Protein AF-A0A7X9B6M1-F1 (afdb_monomer)

Nearest PDB structures (foldseek):
  8iyj-assembly1_A5  TM=4.020E-01  e=5.273E+00  Mus musculus

Sequence (131 aa):
MATTNNQNNQNILYREMLLDLCYRLRAIDDSFCRVGEALAAALAVDDFSLKTAAIAAMRDYATSLRVVHADYRQVLADGRQAAFPPEPGLWQWDESDVEVSLPLFLERLQAIGEGMETHLYSTVSRLEERP

pLDDT: mean 72.33, std 13.41, range [47.25, 90.38]

Secondary structure (DSSP, 8-state):
-HHHHHHHHHHHHHHHHHHHHHHHHHHHHHHHHHHHHHHHHHHHS--HHHHHHHHHHHHHHHHHHHHHHHHHHHHHHTS--SSSSPPGGG-----TTHHHHHHHHHHHHHHHHHHHHHHHHHHHHHHHT--

Mean predicted aligned error: 12.16 Å

Solvent-accessible surface area (backbone atoms only — not comparable to full-atom values): 7497 Å² total; per-residue (Å²): 122,72,67,62,58,54,53,51,52,50,56,50,50,52,48,52,52,51,52,51,50,53,50,51,53,53,52,47,54,58,47,50,53,53,34,52,50,36,42,54,53,25,71,75,40,97,44,66,68,47,38,54,50,25,36,50,46,45,53,52,48,49,53,51,53,52,50,54,50,46,50,52,48,50,66,70,73,57,85,74,76,94,60,80,80,65,61,84,92,67,68,72,88,84,67,88,69,61,55,54,57,52,53,52,49,44,49,48,53,49,49,51,37,52,50,53,51,52,52,50,53,56,51,52,55,58,60,71,72,55,131

Foldseek 3Di:
DVVVVVVVVLVVQLVVLVVVLVVLVVVLVVLVVVLVVLCVVCVVDPDLVSLLVSLVSLLVSLVSVVQSVLSVCCSPPPSDDPDPPDDPVPRDDDDDDVVPVSVVVSVVSNVVSVVSVVVSVVVVVVVVPDD

Radius of gyration: 20.46 Å; Cα contacts (8 Å, |Δi|>4): 57; chains: 1; bounding box: 57×23×63 Å

Structure (mmCIF, N/CA/C/O backbone):
data_AF-A0A7X9B6M1-F1
#
_entry.id   AF-A0A7X9B6M1-F1
#
loop_
_atom_site.group_PDB
_atom_site.id
_atom_site.type_symbol
_atom_site.label_atom_id
_atom_site.label_alt_id
_atom_site.label_comp_id
_atom_site.label_asym_id
_atom_site.label_entity_id
_atom_site.label_seq_id
_atom_site.pdbx_PDB_ins_code
_atom_site.Cartn_x
_atom_site.Cartn_y
_atom_site.Cartn_z
_atom_site.occupancy
_atom_site.B_iso_or_equiv
_atom_site.auth_seq_id
_atom_site.auth_comp_id
_atom_site.auth_asym_id
_atom_site.auth_atom_id
_atom_site.pdbx_PDB_model_num
ATOM 1 N N . MET A 1 1 ? -32.541 2.910 33.468 1.00 48.50 1 MET A N 1
ATOM 2 C CA . MET A 1 1 ? -32.963 2.563 32.090 1.00 48.50 1 MET A CA 1
ATOM 3 C C . MET A 1 1 ? -32.193 3.312 30.995 1.00 48.50 1 MET A C 1
ATOM 5 O O . MET A 1 1 ? -32.116 2.787 29.898 1.00 48.50 1 MET A O 1
ATOM 9 N N . ALA A 1 2 ? -31.566 4.470 31.253 1.00 49.41 2 ALA A N 1
ATOM 10 C CA . ALA A 1 2 ? -30.777 5.191 30.236 1.00 49.41 2 ALA A CA 1
ATOM 11 C C . ALA A 1 2 ? -29.414 4.545 29.881 1.00 49.41 2 ALA A C 1
ATOM 13 O O . ALA A 1 2 ? -28.906 4.735 28.782 1.00 49.41 2 ALA A O 1
ATOM 14 N N . THR A 1 3 ? -28.828 3.753 30.783 1.00 48.50 3 THR A N 1
ATOM 15 C CA . THR A 1 3 ? -27.512 3.113 30.602 1.00 48.50 3 THR A CA 1
ATOM 16 C C . THR A 1 3 ? -27.519 1.966 29.586 1.00 48.50 3 THR A C 1
ATOM 18 O O . THR A 1 3 ? -26.558 1.802 28.842 1.00 48.50 3 THR A O 1
ATOM 21 N N . THR A 1 4 ? -28.620 1.219 29.495 1.00 52.59 4 THR A N 1
ATOM 22 C CA . THR A 1 4 ? -28.744 0.034 28.630 1.00 52.59 4 THR A CA 1
ATOM 23 C C . THR A 1 4 ? -28.862 0.398 27.145 1.00 52.59 4 THR A C 1
ATOM 25 O O . THR A 1 4 ? -28.280 -0.272 26.297 1.00 52.59 4 THR A O 1
ATOM 28 N N . ASN A 1 5 ? -29.552 1.500 26.821 1.00 56.16 5 ASN A N 1
ATOM 29 C CA . ASN A 1 5 ? -29.660 1.997 25.442 1.00 56.16 5 ASN A CA 1
ATOM 30 C C . ASN A 1 5 ? -28.320 2.515 24.903 1.00 56.16 5 ASN A C 1
ATOM 32 O O . ASN A 1 5 ? -28.015 2.326 23.730 1.00 56.16 5 ASN A O 1
ATOM 36 N N . ASN A 1 6 ? -27.506 3.137 25.760 1.00 57.66 6 ASN A N 1
ATOM 37 C CA . ASN A 1 6 ? -26.222 3.698 25.346 1.00 57.66 6 ASN A CA 1
ATOM 38 C C . ASN A 1 6 ? -25.185 2.595 25.058 1.00 57.66 6 ASN A C 1
ATOM 40 O O . ASN A 1 6 ? -24.463 2.669 24.068 1.00 57.66 6 ASN A O 1
ATOM 44 N N . GLN A 1 7 ? -25.180 1.523 25.861 1.00 59.03 7 GLN A N 1
ATOM 45 C CA . GLN A 1 7 ? -24.339 0.342 25.621 1.00 59.03 7 GLN A CA 1
ATOM 46 C C . GLN A 1 7 ? -24.750 -0.433 24.361 1.00 59.03 7 GLN A C 1
ATOM 48 O O . GLN A 1 7 ? -23.886 -0.877 23.608 1.00 59.03 7 GLN A O 1
ATOM 53 N N . ASN A 1 8 ? -26.053 -0.567 24.089 1.00 61.72 8 ASN A N 1
ATOM 54 C CA . ASN A 1 8 ? -26.525 -1.223 22.866 1.00 61.72 8 ASN A CA 1
ATOM 55 C C . ASN A 1 8 ? -26.121 -0.451 21.603 1.00 61.72 8 ASN A C 1
ATOM 57 O O . ASN A 1 8 ? -25.658 -1.063 20.644 1.00 61.72 8 ASN A O 1
ATOM 61 N N . ASN A 1 9 ? -26.225 0.879 21.615 1.00 63.28 9 ASN A N 1
ATOM 62 C CA . ASN A 1 9 ? -25.820 1.702 20.473 1.00 63.28 9 ASN A CA 1
ATOM 63 C C . ASN A 1 9 ? -24.304 1.656 20.225 1.00 63.28 9 ASN A C 1
ATOM 65 O O . ASN A 1 9 ? -23.880 1.582 19.074 1.00 63.28 9 ASN A O 1
ATOM 69 N N . GLN A 1 10 ? -23.488 1.633 21.283 1.00 62.69 10 GLN A N 1
ATOM 70 C CA . GLN A 1 10 ? -22.035 1.470 21.164 1.00 62.69 10 GLN A CA 1
ATOM 71 C C . GLN A 1 10 ? -21.656 0.104 20.580 1.00 62.69 10 GLN A C 1
ATOM 73 O O . GLN A 1 10 ? -20.835 0.037 19.672 1.00 62.69 10 GLN A O 1
ATOM 78 N N . ASN A 1 11 ? -22.293 -0.980 21.034 1.00 66.06 11 ASN A N 1
ATOM 79 C CA . ASN A 1 11 ? -22.042 -2.323 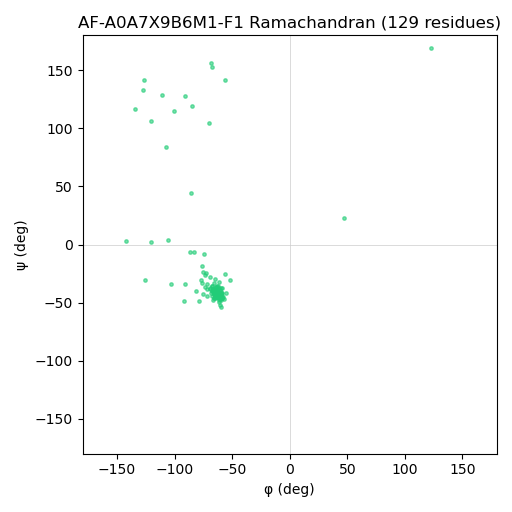20.501 1.00 66.06 11 ASN A CA 1
ATOM 80 C C . ASN A 1 11 ? -22.415 -2.455 19.016 1.00 66.06 11 ASN A C 1
ATOM 82 O O . ASN A 1 11 ? -21.729 -3.156 18.273 1.00 66.06 11 ASN A O 1
ATOM 86 N N . ILE A 1 12 ? -23.482 -1.782 18.573 1.00 71.50 12 ILE A N 1
ATOM 87 C CA . ILE A 1 12 ? -23.855 -1.730 17.153 1.00 71.50 12 ILE A CA 1
ATOM 88 C C . ILE A 1 12 ? -22.790 -0.968 16.358 1.00 71.50 12 ILE A C 1
ATOM 90 O O . ILE A 1 12 ? -22.314 -1.483 15.352 1.00 71.50 12 ILE A O 1
ATOM 94 N N . LEU A 1 13 ? -22.358 0.202 16.835 1.00 68.06 13 LEU A N 1
ATOM 95 C CA . LEU A 1 13 ? -21.339 1.007 16.159 1.00 68.06 13 LEU A CA 1
ATOM 96 C C . LEU A 1 13 ? -20.010 0.248 15.997 1.00 68.06 13 LEU A C 1
ATOM 98 O O . LEU A 1 13 ? -19.467 0.215 14.897 1.00 68.06 13 LEU A O 1
ATOM 102 N N . TYR A 1 14 ? -19.532 -0.440 17.041 1.00 67.75 14 TYR A N 1
ATOM 103 C CA . TYR A 1 14 ? -18.328 -1.280 16.944 1.00 67.75 14 TYR A CA 1
ATOM 104 C C . TYR A 1 14 ? -18.454 -2.376 15.902 1.00 67.75 14 TYR A C 1
ATOM 106 O O . TYR A 1 14 ? -17.507 -2.656 15.169 1.00 67.75 14 TYR A O 1
ATOM 114 N N . ARG A 1 15 ? -19.624 -3.012 15.840 1.00 69.06 15 ARG A N 1
ATOM 115 C CA . ARG A 1 15 ? -19.877 -4.072 14.873 1.00 69.06 15 ARG A CA 1
ATOM 116 C C . ARG A 1 15 ? -19.826 -3.539 13.443 1.00 69.06 15 ARG A C 1
ATOM 118 O O . ARG A 1 15 ? -19.211 -4.184 12.602 1.00 69.06 15 ARG A O 1
ATOM 125 N N . GLU A 1 16 ? -20.424 -2.380 13.181 1.00 74.12 16 GLU A N 1
ATOM 126 C CA . GLU A 1 16 ? -20.373 -1.736 11.863 1.00 74.12 16 GLU A CA 1
ATOM 127 C C . GLU A 1 16 ? -18.942 -1.311 11.494 1.00 74.12 16 GLU A C 1
ATOM 129 O O . GLU A 1 16 ? -18.491 -1.587 10.387 1.00 74.12 16 GLU A O 1
ATOM 134 N N . MET A 1 17 ? -18.181 -0.740 12.436 1.00 73.69 17 MET A N 1
ATOM 135 C CA . MET A 1 17 ? -16.771 -0.372 12.225 1.00 73.69 17 MET A CA 1
ATOM 136 C C . MET A 1 17 ? -15.892 -1.586 11.901 1.00 73.69 17 MET A C 1
ATOM 138 O O . MET A 1 17 ? -15.063 -1.532 10.996 1.00 73.69 17 MET A O 1
ATOM 142 N N . LEU A 1 18 ? -16.090 -2.704 12.607 1.00 74.06 18 LEU A N 1
ATOM 143 C CA . LEU A 1 18 ? -15.383 -3.958 12.335 1.00 74.06 18 LEU A CA 1
ATOM 144 C C . LEU A 1 18 ? -15.763 -4.552 10.976 1.00 74.06 18 LEU A C 1
ATOM 146 O O . LEU A 1 18 ? -14.895 -5.055 10.266 1.00 74.06 18 LEU A O 1
ATOM 150 N N . LEU A 1 19 ? -17.046 -4.509 10.605 1.00 78.00 19 LEU A N 1
ATOM 151 C CA . LEU A 1 19 ? -17.507 -4.985 9.299 1.00 78.00 19 LEU A CA 1
ATOM 152 C C . LEU A 1 19 ? -16.902 -4.163 8.162 1.00 78.00 19 LEU A C 1
ATOM 154 O O . LEU A 1 19 ? -16.416 -4.732 7.184 1.00 78.00 19 LEU A O 1
ATOM 158 N N . ASP A 1 20 ? -16.889 -2.844 8.311 1.00 80.12 20 ASP A N 1
ATOM 159 C CA . ASP A 1 20 ? -16.295 -1.938 7.341 1.00 80.12 20 ASP A CA 1
ATOM 160 C C . ASP A 1 20 ? -14.769 -2.125 7.244 1.00 80.12 20 ASP A C 1
ATOM 162 O O . ASP A 1 20 ? -14.226 -2.237 6.146 1.00 80.12 20 ASP A O 1
ATOM 166 N N . LEU A 1 21 ? -14.071 -2.303 8.370 1.00 79.31 21 LEU A N 1
ATOM 167 C CA . LEU A 1 21 ? -12.643 -2.625 8.375 1.00 79.31 21 LEU A CA 1
ATOM 168 C C . LEU A 1 21 ? -12.343 -3.953 7.659 1.00 79.31 21 LEU A C 1
ATOM 170 O O . LEU A 1 21 ? -11.425 -4.022 6.843 1.00 79.31 21 LEU A O 1
ATOM 174 N N . CYS A 1 22 ? -13.141 -4.994 7.909 1.00 78.12 22 CYS A N 1
ATOM 175 C CA . CYS A 1 22 ? -13.044 -6.269 7.194 1.00 78.12 22 CYS A CA 1
ATOM 176 C C . CYS A 1 22 ? -13.273 -6.099 5.685 1.00 78.12 22 CYS A C 1
ATOM 178 O O . CYS A 1 22 ? -12.583 -6.729 4.881 1.00 78.12 22 CYS A O 1
ATOM 180 N N . TYR A 1 23 ? -14.218 -5.243 5.287 1.00 83.81 23 TYR A N 1
ATOM 181 C CA . TYR A 1 23 ? -14.456 -4.926 3.882 1.00 83.81 23 TYR A CA 1
ATOM 182 C C . TYR A 1 23 ? -13.246 -4.227 3.247 1.00 83.81 23 TYR A C 1
ATOM 184 O O . TYR A 1 23 ? -12.794 -4.631 2.175 1.00 83.81 23 TYR A O 1
ATOM 192 N N . ARG A 1 24 ? -12.666 -3.228 3.923 1.00 82.75 24 ARG A N 1
ATOM 193 C CA . ARG A 1 24 ? -11.476 -2.517 3.434 1.00 82.75 24 ARG A CA 1
ATOM 194 C C . ARG A 1 24 ? -10.242 -3.417 3.366 1.00 82.75 24 ARG A C 1
ATOM 196 O O . ARG A 1 24 ? -9.510 -3.336 2.387 1.00 82.75 24 ARG A O 1
ATOM 203 N N . LEU A 1 25 ? -10.038 -4.314 4.334 1.00 82.75 25 LEU A N 1
ATOM 204 C CA . LEU A 1 25 ? -8.969 -5.323 4.287 1.00 82.75 25 LEU A CA 1
ATOM 205 C C . LEU A 1 25 ? -9.110 -6.239 3.067 1.00 82.75 25 LEU A C 1
ATOM 207 O O . LEU A 1 25 ? -8.136 -6.497 2.369 1.00 82.75 25 LEU A O 1
ATOM 211 N N . ARG A 1 26 ? -10.334 -6.665 2.748 1.00 83.44 26 ARG A N 1
ATOM 212 C CA . ARG A 1 26 ? -10.584 -7.456 1.540 1.00 83.44 26 ARG A CA 1
ATOM 213 C C . ARG A 1 26 ? -10.308 -6.667 0.256 1.00 83.44 26 ARG A C 1
ATOM 215 O O . ARG A 1 26 ? -9.744 -7.211 -0.685 1.00 83.44 26 ARG A O 1
ATOM 222 N N . ALA A 1 27 ? -10.671 -5.387 0.221 1.00 85.38 27 ALA A N 1
ATOM 223 C CA . ALA A 1 27 ? -10.365 -4.518 -0.914 1.00 85.38 27 ALA A CA 1
ATOM 224 C C . ALA A 1 27 ? -8.849 -4.277 -1.081 1.00 85.38 27 ALA A C 1
ATOM 226 O O . ALA A 1 27 ? -8.364 -4.156 -2.206 1.00 85.38 27 ALA A O 1
ATOM 227 N N . ILE A 1 28 ? -8.095 -4.235 0.024 1.00 88.06 28 ILE A N 1
ATOM 228 C CA . ILE A 1 28 ? -6.626 -4.180 0.022 1.00 88.06 28 ILE A CA 1
ATOM 229 C C . ILE A 1 28 ? -6.039 -5.451 -0.604 1.00 88.06 28 ILE A C 1
ATOM 231 O O . ILE A 1 28 ? -5.170 -5.327 -1.461 1.00 88.06 28 ILE A O 1
ATOM 235 N N . ASP A 1 29 ? -6.528 -6.645 -0.260 1.00 85.81 29 ASP A N 1
ATOM 236 C CA . ASP A 1 29 ? -6.051 -7.904 -0.862 1.00 85.81 29 ASP A CA 1
ATOM 237 C C . ASP A 1 29 ? -6.254 -7.933 -2.388 1.00 85.81 29 ASP A C 1
ATOM 239 O O . ASP A 1 29 ? -5.349 -8.303 -3.145 1.00 85.81 29 ASP A O 1
ATOM 243 N N . ASP A 1 30 ? -7.415 -7.474 -2.866 1.00 88.31 30 ASP A N 1
ATOM 244 C CA . ASP A 1 30 ? -7.676 -7.340 -4.304 1.00 88.31 30 ASP A CA 1
ATOM 245 C C . ASP A 1 30 ? -6.712 -6.331 -4.955 1.00 88.31 30 ASP A C 1
ATOM 247 O O . ASP A 1 30 ? -6.243 -6.534 -6.078 1.00 88.31 30 ASP A O 1
ATOM 251 N N . SER A 1 31 ? -6.397 -5.238 -4.253 1.00 88.06 31 SER A N 1
ATOM 252 C CA . SER A 1 31 ? -5.447 -4.218 -4.707 1.00 88.06 31 SER A CA 1
ATOM 253 C C . SER A 1 31 ? -4.014 -4.757 -4.772 1.00 88.06 31 SER A C 1
ATOM 255 O O . SER A 1 31 ? -3.312 -4.510 -5.753 1.00 88.06 31 SER A O 1
ATOM 257 N N . PHE A 1 32 ? -3.601 -5.574 -3.798 1.00 87.94 32 PHE A N 1
ATOM 258 C CA . PHE A 1 32 ? -2.299 -6.242 -3.794 1.00 87.94 32 PHE A CA 1
ATOM 259 C C . PHE A 1 32 ? -2.105 -7.096 -5.049 1.00 87.94 32 PHE A C 1
ATOM 261 O O . PHE A 1 32 ? -1.079 -6.984 -5.722 1.00 87.94 32 PHE A O 1
ATOM 268 N N . CYS A 1 33 ? -3.111 -7.902 -5.401 1.00 88.88 33 CYS A N 1
ATOM 269 C CA . CYS A 1 33 ? -3.061 -8.742 -6.596 1.00 88.88 33 CYS A CA 1
ATOM 270 C C . CYS A 1 33 ? -2.906 -7.897 -7.869 1.00 88.88 33 CYS A C 1
ATOM 272 O O . CYS A 1 33 ? -2.026 -8.172 -8.682 1.00 88.88 33 CYS A O 1
ATOM 274 N N . ARG A 1 34 ? -3.685 -6.814 -8.003 1.00 89.50 34 ARG A N 1
ATOM 275 C CA . ARG A 1 34 ? -3.609 -5.908 -9.165 1.00 89.50 34 ARG A CA 1
ATOM 276 C C . ARG A 1 34 ? -2.258 -5.210 -9.283 1.00 89.50 34 ARG A C 1
ATOM 278 O O . ARG A 1 34 ? -1.739 -5.072 -10.387 1.00 89.50 34 ARG A O 1
ATOM 285 N N . VAL A 1 35 ? -1.676 -4.775 -8.165 1.00 90.38 35 VAL A N 1
ATOM 286 C CA . VAL A 1 35 ? -0.327 -4.190 -8.155 1.00 90.38 35 VAL A CA 1
ATOM 287 C C . VAL A 1 35 ? 0.711 -5.237 -8.545 1.00 90.38 35 VAL A C 1
ATOM 289 O O . VAL A 1 35 ? 1.584 -4.944 -9.357 1.00 90.38 35 VAL A O 1
ATOM 292 N N . GLY A 1 36 ? 0.597 -6.465 -8.033 1.00 88.06 36 GLY A N 1
ATOM 293 C CA . GLY A 1 36 ? 1.464 -7.578 -8.420 1.00 88.06 36 GLY A CA 1
ATOM 294 C C . GLY A 1 36 ? 1.409 -7.872 -9.922 1.00 88.06 36 GLY A C 1
ATOM 295 O O . GLY A 1 36 ? 2.452 -8.001 -10.562 1.00 88.06 36 GLY A O 1
ATOM 296 N N . GLU A 1 37 ? 0.209 -7.906 -10.503 1.00 89.81 37 GLU A N 1
ATOM 297 C CA . GLU A 1 37 ? -0.002 -8.069 -11.946 1.00 89.81 37 GLU A CA 1
ATOM 298 C C . GLU A 1 37 ? 0.586 -6.903 -12.749 1.00 89.81 37 GLU A C 1
ATOM 300 O O . GLU A 1 37 ? 1.293 -7.129 -13.732 1.00 89.81 37 GLU A O 1
ATOM 305 N N . ALA A 1 38 ? 0.352 -5.660 -12.316 1.00 87.94 38 ALA A N 1
ATOM 306 C CA . ALA A 1 38 ? 0.889 -4.468 -12.968 1.00 87.94 38 ALA A CA 1
ATOM 307 C C . ALA A 1 38 ? 2.424 -4.442 -12.943 1.00 87.94 38 ALA A C 1
ATOM 309 O O . ALA A 1 38 ? 3.051 -4.133 -13.954 1.00 87.94 38 ALA A O 1
ATOM 310 N N . LEU A 1 39 ? 3.037 -4.818 -11.816 1.00 86.50 39 LEU A N 1
ATOM 311 C CA . LEU A 1 39 ? 4.489 -4.935 -11.679 1.00 86.50 39 LEU A CA 1
ATOM 312 C C . LEU A 1 39 ? 5.047 -6.049 -12.569 1.00 86.50 39 LEU A C 1
ATOM 314 O O . LEU A 1 39 ? 6.028 -5.828 -13.276 1.00 86.50 39 LEU A O 1
ATOM 318 N N . ALA A 1 40 ? 4.422 -7.228 -12.577 1.00 86.56 40 ALA A N 1
ATOM 319 C CA . ALA A 1 40 ? 4.847 -8.339 -13.425 1.00 86.56 40 ALA A CA 1
ATOM 320 C C . ALA A 1 40 ? 4.760 -7.978 -14.918 1.00 86.56 40 ALA A C 1
ATOM 322 O O . ALA A 1 40 ? 5.698 -8.239 -15.672 1.00 86.56 40 ALA A O 1
ATOM 323 N N . ALA A 1 41 ? 3.673 -7.322 -15.334 1.00 86.81 41 ALA A N 1
ATOM 324 C CA . ALA A 1 41 ? 3.504 -6.829 -16.696 1.00 86.81 41 ALA A CA 1
ATOM 325 C C . ALA A 1 41 ? 4.551 -5.762 -17.050 1.00 86.81 41 ALA A C 1
ATOM 327 O O . ALA A 1 41 ? 5.183 -5.842 -18.100 1.00 86.81 41 ALA A O 1
ATOM 328 N N . ALA A 1 42 ? 4.794 -4.804 -16.155 1.00 86.75 42 ALA A N 1
ATOM 329 C CA . ALA A 1 42 ? 5.794 -3.758 -16.348 1.00 86.75 42 ALA A CA 1
ATOM 330 C C . ALA A 1 42 ? 7.236 -4.293 -16.415 1.00 86.75 42 ALA A C 1
ATOM 332 O O . ALA A 1 42 ? 8.083 -3.698 -17.075 1.00 86.75 42 ALA A O 1
ATOM 333 N N . LEU A 1 43 ? 7.534 -5.407 -15.742 1.00 82.69 43 LEU A N 1
ATOM 334 C CA . LEU A 1 43 ? 8.836 -6.075 -15.820 1.00 82.69 43 LEU A CA 1
ATOM 335 C C . LEU A 1 43 ? 9.005 -6.887 -17.109 1.00 82.69 43 LEU A C 1
ATOM 337 O O . LEU A 1 43 ? 10.123 -7.028 -17.600 1.00 82.69 43 LEU A O 1
ATOM 341 N N . ALA A 1 44 ? 7.913 -7.427 -17.652 1.00 86.31 44 ALA A N 1
ATOM 342 C CA . ALA A 1 44 ? 7.937 -8.247 -18.859 1.00 86.31 44 ALA A CA 1
ATOM 343 C C . ALA A 1 44 ? 8.102 -7.431 -20.154 1.00 86.31 44 ALA A C 1
ATOM 345 O O . ALA A 1 44 ? 8.459 -7.996 -21.188 1.00 86.31 44 ALA A O 1
ATOM 346 N N . VAL A 1 45 ? 7.833 -6.123 -20.113 1.00 83.25 45 VAL A N 1
ATOM 347 C CA . VAL A 1 45 ? 7.814 -5.247 -21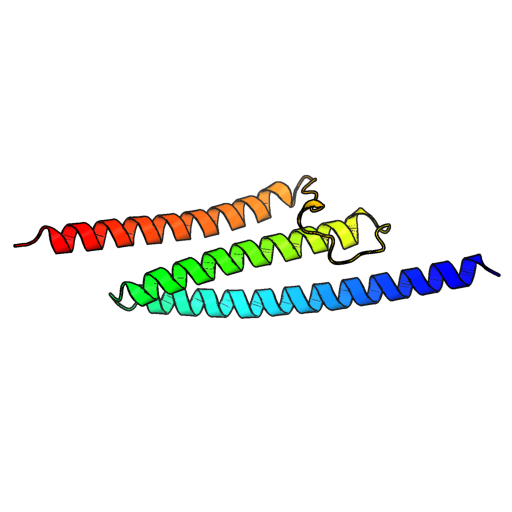.291 1.00 83.25 45 VAL A CA 1
ATOM 348 C C . VAL A 1 45 ? 8.730 -4.050 -21.059 1.00 83.25 45 VAL A C 1
ATOM 350 O O . VAL A 1 45 ? 8.765 -3.487 -19.968 1.00 83.25 45 VAL A O 1
ATOM 353 N N . ASP A 1 46 ? 9.455 -3.608 -22.086 1.00 76.62 46 ASP A N 1
ATOM 354 C CA . ASP A 1 46 ? 10.321 -2.426 -21.988 1.00 76.62 46 ASP A CA 1
ATOM 355 C C . ASP A 1 46 ? 9.560 -1.116 -22.262 1.00 76.62 46 ASP A C 1
ATOM 357 O O . ASP A 1 46 ? 10.003 -0.244 -23.003 1.00 76.62 46 ASP A O 1
ATOM 361 N N . ASP A 1 47 ? 8.365 -1.004 -21.679 1.00 84.62 47 ASP A N 1
ATOM 362 C CA . ASP A 1 47 ? 7.495 0.165 -21.795 1.00 84.62 47 ASP A CA 1
ATOM 363 C C . ASP A 1 47 ? 7.615 1.033 -20.539 1.00 84.62 47 ASP A C 1
ATOM 365 O O . ASP A 1 47 ? 7.248 0.636 -19.427 1.00 84.62 47 ASP A O 1
ATOM 369 N N . PHE A 1 48 ? 8.132 2.245 -20.729 1.00 81.38 48 PHE A N 1
ATOM 370 C CA . PHE A 1 48 ? 8.317 3.223 -19.663 1.00 81.38 48 PHE A CA 1
ATOM 371 C C . PHE A 1 48 ? 6.996 3.610 -18.989 1.00 81.38 48 PHE A C 1
ATOM 373 O O . PHE A 1 48 ? 6.932 3.696 -17.764 1.00 81.38 48 PHE A O 1
ATOM 380 N N . SER A 1 49 ? 5.930 3.795 -19.771 1.00 86.81 49 SER A N 1
ATOM 381 C CA . SER A 1 49 ? 4.632 4.239 -19.261 1.00 86.81 49 SER A CA 1
ATOM 382 C C . SER A 1 49 ? 4.001 3.203 -18.327 1.00 86.81 49 SER A C 1
ATOM 384 O O . SER A 1 49 ? 3.484 3.560 -17.267 1.00 86.81 49 SER A O 1
ATOM 386 N N . LEU A 1 50 ? 4.132 1.914 -18.663 1.00 85.81 50 LEU A N 1
ATOM 387 C CA . LEU A 1 50 ? 3.658 0.807 -17.831 1.00 85.81 50 LEU A CA 1
ATOM 388 C C . LEU A 1 50 ? 4.460 0.687 -16.532 1.00 85.81 50 LEU A C 1
ATOM 390 O O . LEU A 1 50 ? 3.877 0.476 -15.470 1.00 85.81 50 LEU A O 1
ATOM 394 N N . LYS A 1 51 ? 5.782 0.883 -16.587 1.00 85.19 51 LYS A N 1
ATOM 395 C CA . LYS A 1 51 ? 6.642 0.884 -15.393 1.00 85.19 51 LYS A CA 1
ATOM 396 C C . LYS A 1 51 ? 6.305 2.039 -14.449 1.00 85.19 51 LYS A C 1
ATOM 398 O O . LYS A 1 51 ? 6.146 1.807 -13.251 1.00 85.19 51 LYS A O 1
ATOM 403 N N . THR A 1 52 ? 6.115 3.255 -14.963 1.00 85.12 52 THR A N 1
ATOM 404 C CA . THR A 1 52 ? 5.682 4.403 -14.150 1.00 85.12 52 THR A CA 1
ATOM 405 C C . THR A 1 52 ? 4.297 4.178 -13.539 1.00 85.12 52 THR A C 1
ATOM 407 O O . THR A 1 52 ? 4.103 4.444 -12.352 1.00 85.12 52 THR A O 1
ATOM 410 N N . ALA A 1 53 ? 3.346 3.638 -14.308 1.00 87.19 53 ALA A N 1
ATOM 411 C CA . ALA A 1 53 ? 2.008 3.324 -13.811 1.00 87.19 53 ALA A CA 1
ATOM 412 C C . ALA A 1 53 ? 2.032 2.257 -12.703 1.00 87.19 53 ALA A C 1
ATOM 414 O O . ALA A 1 53 ? 1.335 2.401 -11.699 1.00 87.19 53 ALA A O 1
ATOM 415 N N . ALA A 1 54 ? 2.870 1.224 -12.835 1.00 86.94 54 ALA A N 1
ATOM 416 C CA . ALA A 1 54 ? 3.031 0.195 -11.809 1.00 86.94 54 ALA A CA 1
ATOM 417 C C . ALA A 1 54 ? 3.647 0.753 -10.511 1.00 86.94 54 ALA A C 1
ATOM 419 O O . ALA A 1 54 ? 3.205 0.405 -9.416 1.00 86.94 54 ALA A O 1
ATOM 420 N N . ILE A 1 55 ? 4.617 1.670 -10.619 1.00 86.38 55 IL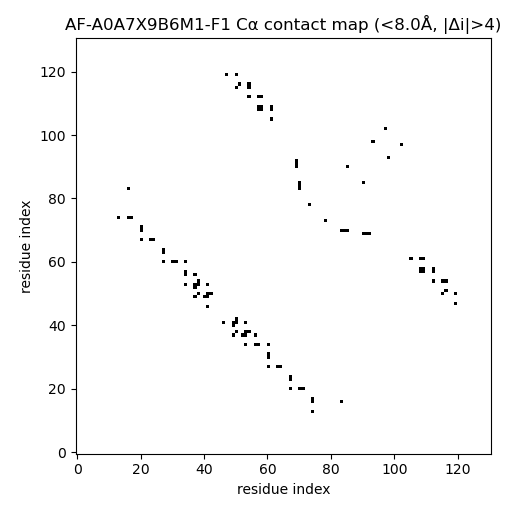E A N 1
ATOM 421 C CA . ILE A 1 55 ? 5.202 2.368 -9.461 1.00 86.38 55 ILE A CA 1
ATOM 422 C C . ILE A 1 55 ? 4.145 3.222 -8.749 1.00 86.38 55 ILE A C 1
ATOM 424 O O . ILE A 1 55 ? 4.049 3.177 -7.521 1.00 86.38 55 ILE A O 1
ATOM 428 N N . ALA A 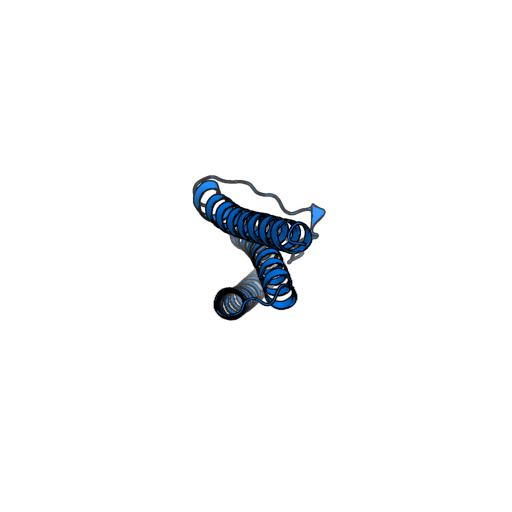1 56 ? 3.337 3.976 -9.501 1.00 86.19 56 ALA A N 1
ATOM 429 C CA . ALA A 1 56 ? 2.243 4.766 -8.938 1.00 86.19 56 ALA A CA 1
ATOM 430 C C . ALA A 1 56 ? 1.226 3.871 -8.208 1.00 86.19 56 ALA A C 1
ATOM 432 O O . ALA A 1 56 ? 0.928 4.113 -7.041 1.00 86.19 56 ALA A O 1
ATOM 433 N N . ALA A 1 57 ? 0.802 2.769 -8.835 1.00 87.81 57 ALA A N 1
ATOM 434 C CA . ALA A 1 57 ? -0.119 1.811 -8.226 1.00 87.81 57 ALA A CA 1
ATOM 435 C C . ALA A 1 57 ? 0.437 1.208 -6.922 1.00 87.81 57 ALA A C 1
ATOM 437 O O . ALA A 1 57 ? -0.297 1.035 -5.949 1.00 87.81 57 ALA A O 1
ATOM 438 N N . MET A 1 58 ? 1.744 0.936 -6.860 1.00 86.25 58 MET A N 1
ATOM 439 C CA . MET A 1 58 ? 2.372 0.433 -5.639 1.00 86.25 58 MET A CA 1
ATOM 440 C C . MET A 1 58 ? 2.429 1.485 -4.519 1.00 86.25 58 MET A C 1
ATOM 442 O O . MET A 1 58 ? 2.218 1.149 -3.351 1.00 86.25 58 MET A O 1
ATOM 446 N N . ARG A 1 59 ? 2.671 2.759 -4.854 1.00 83.69 59 ARG A N 1
ATOM 447 C CA . ARG A 1 59 ? 2.612 3.875 -3.891 1.00 83.69 59 ARG A CA 1
ATOM 448 C C . ARG A 1 59 ? 1.198 4.076 -3.344 1.00 83.69 59 ARG A C 1
ATOM 450 O O . ARG A 1 59 ? 1.027 4.258 -2.135 1.00 83.69 59 ARG A O 1
ATOM 457 N N . ASP A 1 60 ? 0.193 3.984 -4.207 1.00 85.75 60 ASP A N 1
ATOM 458 C CA . ASP A 1 60 ? -1.215 4.099 -3.822 1.00 85.75 60 ASP A CA 1
ATOM 459 C C . ASP A 1 60 ? -1.641 2.939 -2.915 1.00 85.75 60 ASP A C 1
ATOM 461 O O . ASP A 1 60 ? -2.319 3.144 -1.903 1.00 85.75 60 ASP A O 1
ATOM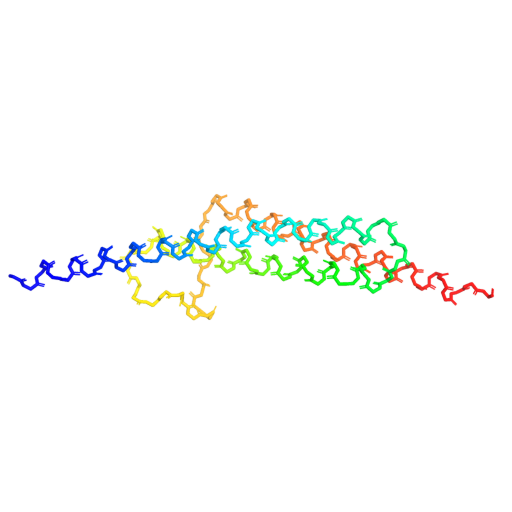 465 N N . TYR A 1 61 ? -1.176 1.723 -3.214 1.00 87.12 61 TYR A N 1
ATOM 466 C CA . TYR A 1 61 ? -1.379 0.556 -2.360 1.00 87.12 61 TYR A CA 1
ATOM 467 C C . TYR A 1 61 ? -0.736 0.726 -0.980 1.00 87.12 61 TYR A C 1
ATOM 469 O O . TYR A 1 61 ? -1.401 0.521 0.035 1.00 87.12 61 TYR A O 1
ATOM 477 N N . ALA A 1 62 ? 0.523 1.172 -0.919 1.00 82.94 62 ALA A N 1
ATOM 478 C CA . ALA A 1 62 ? 1.205 1.433 0.349 1.00 82.94 62 ALA A CA 1
ATOM 479 C C . ALA A 1 62 ? 0.470 2.497 1.187 1.00 82.94 62 ALA A C 1
ATOM 481 O O . ALA A 1 62 ? 0.307 2.342 2.398 1.00 82.94 62 ALA A O 1
ATOM 482 N N . THR A 1 63 ? -0.026 3.555 0.541 1.00 83.12 63 THR A N 1
ATOM 483 C CA . THR A 1 63 ? -0.840 4.593 1.191 1.00 83.12 63 THR A CA 1
ATOM 484 C C . THR A 1 63 ? -2.155 4.028 1.719 1.00 83.12 63 THR A C 1
ATOM 486 O O . THR A 1 63 ? -2.512 4.271 2.867 1.00 83.12 63 THR A O 1
ATOM 489 N N . SER A 1 64 ? -2.850 3.220 0.922 1.00 85.06 64 SER A N 1
ATOM 490 C CA . SER A 1 64 ? -4.118 2.599 1.318 1.00 85.06 64 SER A CA 1
ATOM 491 C C . SER A 1 64 ? -3.937 1.657 2.513 1.00 85.06 64 SER A C 1
ATOM 493 O O . SER A 1 64 ? -4.726 1.687 3.456 1.00 85.06 64 SER A O 1
ATOM 495 N N . LEU A 1 65 ? -2.857 0.871 2.522 1.00 83.62 65 LEU A N 1
ATOM 496 C CA . LEU A 1 65 ? -2.528 -0.033 3.622 1.00 83.62 65 LEU A CA 1
ATOM 497 C C . LEU A 1 65 ? -2.226 0.730 4.922 1.00 83.62 65 LEU A C 1
ATOM 499 O O . LEU A 1 65 ? -2.627 0.294 6.000 1.00 83.62 65 LEU A O 1
ATOM 503 N N . ARG A 1 66 ? -1.579 1.899 4.820 1.00 80.56 66 ARG A N 1
ATOM 504 C CA . ARG A 1 66 ? -1.355 2.811 5.953 1.00 80.56 66 ARG A CA 1
ATOM 505 C C . ARG A 1 66 ? -2.672 3.267 6.588 1.00 80.56 66 ARG A C 1
ATOM 507 O O . ARG A 1 66 ? -2.792 3.209 7.808 1.00 80.56 66 ARG A O 1
ATOM 514 N N . VAL A 1 67 ? -3.655 3.661 5.776 1.00 81.25 67 VAL A N 1
ATOM 515 C CA . VAL A 1 67 ? -4.985 4.075 6.262 1.00 81.25 67 VAL A CA 1
ATO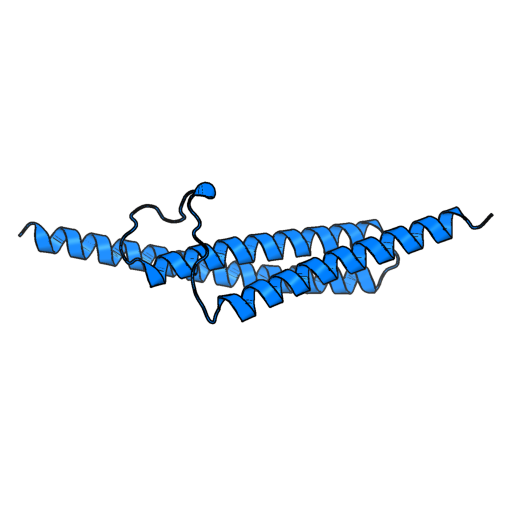M 516 C C . VAL A 1 67 ? -5.672 2.938 7.012 1.00 81.25 67 VAL A C 1
ATOM 518 O O . VAL A 1 67 ? -6.083 3.101 8.156 1.00 81.25 67 VAL A O 1
ATOM 521 N N . VAL A 1 68 ? -5.748 1.762 6.383 1.00 82.81 68 VAL A N 1
ATOM 522 C CA . VAL A 1 68 ? -6.435 0.596 6.958 1.00 82.81 68 VAL A CA 1
ATOM 523 C C . VAL A 1 68 ? -5.778 0.148 8.259 1.00 82.81 68 VAL A C 1
ATOM 525 O O . VAL A 1 68 ? -6.464 -0.253 9.197 1.00 82.81 68 VAL A O 1
ATOM 528 N N . HIS A 1 69 ? -4.456 0.254 8.352 1.00 77.75 69 HIS A N 1
ATOM 529 C CA . HIS A 1 69 ? -3.755 -0.025 9.593 1.00 77.75 69 HIS A CA 1
ATOM 530 C C . HIS A 1 69 ? -4.066 0.990 10.699 1.00 77.75 69 HIS A C 1
ATOM 532 O O . HIS A 1 69 ? -4.310 0.581 11.832 1.00 77.75 69 HIS A O 1
ATOM 538 N N . ALA A 1 70 ? -4.079 2.290 10.392 1.00 75.69 70 ALA A N 1
ATOM 539 C CA . ALA A 1 70 ? -4.450 3.318 11.365 1.00 75.69 70 ALA A CA 1
ATOM 540 C C . ALA A 1 70 ? -5.874 3.083 11.905 1.00 75.69 70 ALA A C 1
ATOM 542 O O . ALA A 1 70 ? -6.088 3.083 13.118 1.00 75.69 70 ALA A O 1
ATOM 543 N N . ASP A 1 71 ? -6.811 2.760 11.011 1.00 74.94 71 ASP A N 1
ATOM 544 C CA . ASP A 1 71 ? -8.188 2.399 11.353 1.00 74.94 71 ASP A CA 1
ATOM 545 C C . ASP A 1 71 ? -8.256 1.137 12.233 1.00 74.94 71 ASP A C 1
ATOM 547 O O . ASP A 1 71 ? -8.954 1.118 13.248 1.00 74.94 71 ASP A O 1
ATOM 551 N N . TYR A 1 72 ? -7.496 0.090 11.891 1.00 76.44 72 TYR A N 1
ATOM 552 C CA . TYR A 1 72 ? -7.401 -1.140 12.684 1.00 76.44 72 TYR A CA 1
ATOM 553 C C . TYR A 1 72 ? -6.909 -0.874 14.107 1.00 76.44 72 TYR A C 1
ATOM 555 O O . TYR A 1 72 ? -7.504 -1.364 15.072 1.00 76.44 72 TYR A O 1
ATOM 563 N N . ARG A 1 73 ? -5.850 -0.067 14.252 1.00 71.50 73 ARG A N 1
ATOM 564 C CA . ARG A 1 73 ? -5.321 0.301 15.569 1.00 71.50 73 ARG A CA 1
ATOM 565 C C . ARG A 1 73 ? -6.367 1.023 16.395 1.00 71.50 73 ARG A C 1
ATOM 567 O O . ARG A 1 73 ? -6.549 0.684 17.555 1.00 71.50 73 ARG A O 1
ATOM 574 N N . GLN A 1 74 ? -7.078 1.977 15.813 1.00 69.12 74 GLN A N 1
ATOM 575 C CA . GLN A 1 74 ? -8.048 2.773 16.552 1.00 69.12 74 GLN A CA 1
ATOM 576 C C . GLN A 1 74 ? -9.277 1.960 16.986 1.00 69.12 74 GLN A C 1
ATOM 578 O O . GLN A 1 74 ? -9.766 2.134 18.104 1.00 69.12 74 GLN A O 1
ATOM 583 N N . VAL A 1 75 ? -9.752 1.038 16.139 1.00 67.25 75 VAL A N 1
ATOM 584 C CA . VAL A 1 75 ? -10.851 0.119 16.483 1.00 67.25 75 VAL A CA 1
ATOM 585 C C . VAL A 1 75 ? -10.473 -0.774 17.672 1.00 67.25 75 VAL A C 1
ATOM 587 O O . VAL A 1 75 ? -11.327 -1.044 18.517 1.00 67.25 75 VAL A O 1
ATOM 590 N N . LEU A 1 76 ? -9.212 -1.212 17.766 1.00 66.12 76 LEU A N 1
ATOM 591 C CA . LEU A 1 76 ? -8.748 -2.127 18.816 1.00 66.12 76 LEU A CA 1
ATOM 592 C C . LEU A 1 76 ? -8.201 -1.448 20.076 1.00 66.12 76 LEU A C 1
ATOM 594 O O . LEU A 1 76 ? -8.363 -2.001 21.162 1.00 66.12 76 LEU A O 1
ATOM 598 N N . ALA A 1 77 ? -7.547 -0.293 19.949 1.00 59.41 77 ALA A N 1
ATOM 599 C CA . ALA A 1 77 ? -6.865 0.372 21.056 1.00 59.41 77 ALA A CA 1
ATOM 600 C C . ALA A 1 77 ? -7.828 1.175 21.938 1.00 59.41 77 ALA A C 1
ATOM 602 O O . ALA A 1 77 ? -7.702 1.143 23.160 1.00 59.41 77 ALA A O 1
ATOM 603 N N . ASP A 1 78 ? -8.806 1.869 21.345 1.00 55.47 78 ASP A N 1
ATOM 604 C CA . ASP A 1 78 ? -9.488 2.929 22.088 1.00 55.47 78 ASP A CA 1
ATOM 605 C C . ASP A 1 78 ? -10.869 2.563 22.612 1.00 55.47 78 ASP A C 1
ATOM 607 O O . ASP A 1 78 ? -11.245 3.067 23.66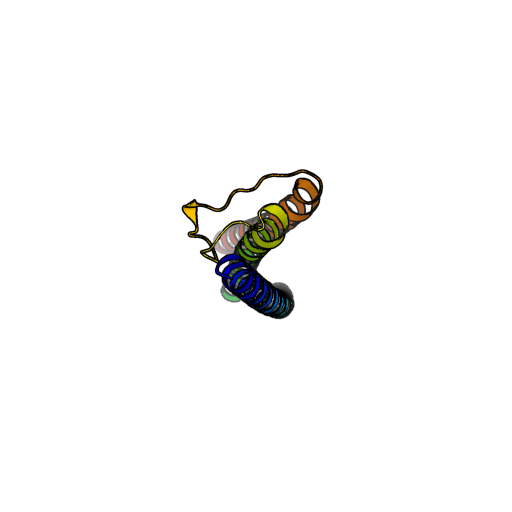8 1.00 55.47 78 ASP A O 1
ATOM 611 N N . GLY A 1 79 ? -11.671 1.746 21.920 1.00 52.12 79 GLY A N 1
ATOM 612 C CA . GLY A 1 79 ? -13.053 1.482 22.351 1.00 52.12 79 GLY A CA 1
ATOM 613 C C . GLY A 1 79 ? -13.841 2.759 22.730 1.00 52.12 79 GLY A C 1
ATOM 614 O O . GLY A 1 79 ? -14.815 2.686 23.491 1.00 52.12 79 GLY A O 1
ATOM 615 N N . ARG A 1 80 ? -13.440 3.938 22.221 1.00 51.06 80 ARG A N 1
ATOM 616 C CA . ARG A 1 80 ? -13.874 5.251 22.729 1.00 51.06 80 ARG A CA 1
ATOM 617 C C . ARG A 1 80 ? -14.106 6.336 21.682 1.00 51.06 80 ARG A C 1
ATOM 619 O O . ARG A 1 80 ? -14.474 7.437 22.083 1.00 51.06 80 ARG A O 1
ATOM 626 N N . GLN A 1 81 ? -13.978 6.083 20.380 1.00 53.91 81 GLN A N 1
ATOM 627 C CA . GLN A 1 81 ? -14.185 7.147 19.389 1.00 53.91 81 GLN A CA 1
ATOM 628 C C . GLN A 1 81 ? -15.444 6.944 18.544 1.00 53.91 81 GLN A C 1
ATOM 630 O O . GLN A 1 81 ? -15.688 5.881 17.988 1.00 53.91 81 GLN A O 1
ATOM 635 N N . ALA A 1 82 ? -16.262 8.000 18.493 1.00 51.00 82 ALA A N 1
ATOM 636 C CA . ALA A 1 82 ? -17.566 8.036 17.832 1.00 51.00 82 ALA A CA 1
ATOM 637 C C . ALA A 1 82 ? -17.497 8.383 16.331 1.00 51.00 82 ALA A C 1
ATOM 639 O O . ALA A 1 82 ? -18.525 8.345 15.660 1.00 51.00 82 ALA A O 1
ATOM 640 N N . ALA A 1 83 ? -16.318 8.735 15.807 1.00 55.41 83 ALA A N 1
ATOM 641 C CA . ALA A 1 83 ? -16.112 9.091 14.406 1.00 55.41 83 ALA A CA 1
ATOM 642 C C . ALA A 1 83 ? -15.096 8.129 13.778 1.00 55.41 83 ALA A C 1
ATOM 644 O O . ALA A 1 83 ? -13.906 8.189 14.083 1.00 55.41 83 ALA A O 1
ATOM 645 N N . PHE A 1 84 ? -15.595 7.224 12.937 1.00 55.84 84 PHE A N 1
ATOM 646 C CA . PHE A 1 84 ? -14.804 6.273 12.166 1.00 55.84 84 PHE A CA 1
ATOM 647 C C . PHE A 1 84 ? -15.183 6.372 10.678 1.00 55.84 84 PHE A C 1
ATOM 649 O O . PHE A 1 84 ? -16.379 6.348 10.373 1.00 55.84 84 PHE A O 1
ATOM 656 N N . PRO A 1 85 ? -14.206 6.445 9.757 1.00 57.41 85 PRO A N 1
ATOM 657 C CA . PRO A 1 85 ? -12.785 6.641 10.035 1.00 57.41 85 PRO A CA 1
ATOM 658 C C . PRO A 1 85 ? -12.518 8.051 10.609 1.00 57.41 85 PRO A C 1
ATOM 660 O O . PRO A 1 85 ? -13.290 8.980 10.355 1.00 57.41 85 PRO A O 1
ATOM 663 N N . PRO A 1 86 ? -11.457 8.227 11.406 1.00 58.12 86 PRO A N 1
ATOM 664 C CA . PRO A 1 86 ? -11.052 9.522 11.931 1.00 58.12 86 PRO A CA 1
ATOM 665 C C . PRO A 1 86 ? -10.543 10.416 10.802 1.00 58.12 86 PRO A C 1
ATOM 667 O O . PRO A 1 86 ? -10.044 9.940 9.776 1.00 58.12 86 PRO A O 1
ATOM 670 N N . GLU A 1 87 ? -10.611 11.729 11.016 1.00 55.06 87 GLU A N 1
ATOM 671 C CA . GLU A 1 87 ? -9.998 12.680 10.094 1.00 55.06 87 GLU A CA 1
ATOM 672 C C . GLU A 1 87 ? -8.498 12.372 9.920 1.00 55.06 87 GLU A C 1
ATOM 6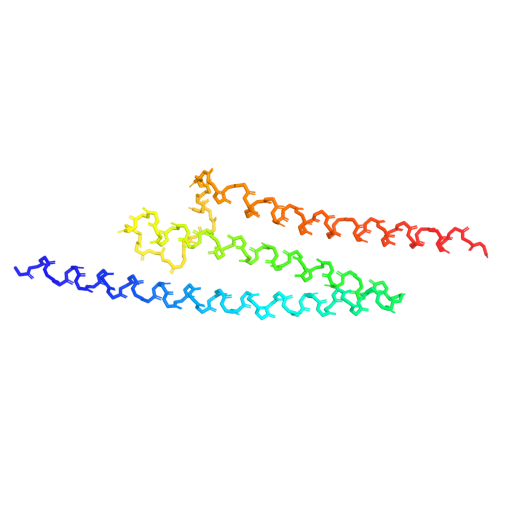74 O O . GLU A 1 87 ? -7.830 12.051 10.907 1.00 55.06 87 GLU A O 1
ATOM 679 N N . PRO A 1 88 ? -7.933 12.509 8.705 1.00 49.50 88 PRO A N 1
ATOM 680 C CA . PRO A 1 88 ? -6.535 12.165 8.430 1.00 49.50 88 PRO A CA 1
ATOM 681 C C . PRO A 1 88 ? -5.505 12.804 9.375 1.00 49.50 88 PRO A C 1
ATOM 683 O O . PRO A 1 88 ? -4.461 12.218 9.644 1.00 49.50 88 PRO A O 1
ATOM 686 N N . GLY A 1 89 ? -5.793 13.998 9.908 1.00 49.47 89 GLY A N 1
ATOM 687 C CA . GLY A 1 89 ? -4.921 14.700 10.858 1.00 49.47 89 GLY A CA 1
ATOM 688 C C . GLY A 1 89 ? -4.913 14.129 12.283 1.00 49.47 89 GLY A C 1
ATOM 689 O O . GLY A 1 89 ? -4.109 14.569 13.099 1.00 49.47 89 GLY A O 1
ATOM 690 N N . LEU A 1 90 ? -5.794 13.173 12.591 1.00 50.59 90 LEU A N 1
ATOM 691 C CA . LEU A 1 90 ? -5.948 12.555 13.914 1.00 50.59 90 LEU A CA 1
ATOM 692 C C . LEU A 1 90 ? -5.375 11.136 13.985 1.00 50.59 90 LEU A C 1
ATOM 694 O O . LEU A 1 90 ? -5.509 10.470 15.010 1.00 50.59 90 LEU A O 1
ATOM 698 N N . TRP A 1 91 ? -4.748 10.652 12.913 1.00 54.16 91 TRP A N 1
ATOM 699 C CA . TRP A 1 91 ? -4.160 9.318 12.891 1.00 54.16 91 TRP A CA 1
ATOM 700 C C . TRP A 1 91 ? -2.934 9.284 13.804 1.00 54.16 91 TRP A C 1
ATOM 702 O O . TRP A 1 91 ? -1.877 9.817 13.466 1.00 54.16 91 TRP A O 1
ATOM 712 N N . GLN A 1 92 ? -3.088 8.674 14.980 1.00 52.38 92 GLN A N 1
ATOM 713 C CA . GLN A 1 92 ? -1.982 8.416 15.895 1.00 52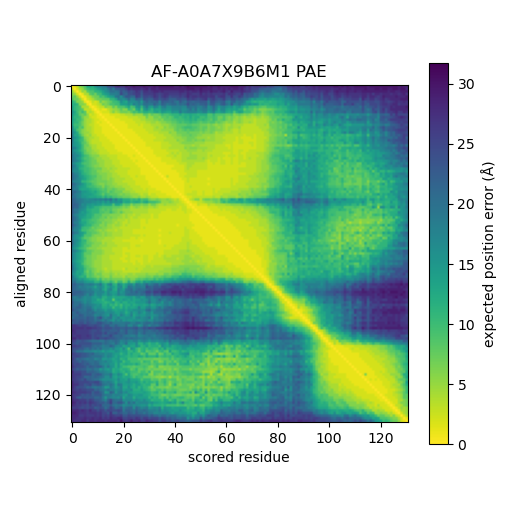.38 92 GLN A CA 1
ATOM 714 C C . GLN A 1 92 ? -1.379 7.044 15.599 1.00 52.38 92 GLN A C 1
ATOM 716 O O . GLN A 1 92 ? -2.074 6.033 15.507 1.00 52.38 92 GLN A O 1
ATOM 721 N N . TRP A 1 93 ? -0.064 7.034 15.422 1.00 52.50 93 TRP A N 1
ATOM 722 C CA . TRP A 1 93 ? 0.733 5.857 15.115 1.00 52.50 93 TRP A CA 1
ATOM 723 C C . TRP A 1 93 ? 1.520 5.506 16.370 1.00 52.50 93 TRP A C 1
ATOM 725 O O . TRP A 1 93 ? 2.646 5.965 16.504 1.00 52.50 93 TRP A O 1
ATOM 735 N N . ASP A 1 94 ? 0.919 4.776 17.307 1.00 51.84 94 ASP A N 1
ATOM 736 C CA . ASP A 1 94 ? 1.619 4.432 18.550 1.00 51.84 94 ASP A CA 1
ATOM 737 C C . ASP A 1 94 ? 1.434 2.954 18.902 1.00 51.84 94 ASP A C 1
ATOM 739 O O . ASP A 1 94 ? 0.295 2.522 19.100 1.00 51.84 94 ASP A O 1
ATOM 743 N N . GLU A 1 95 ? 2.552 2.206 18.919 1.00 52.28 95 GLU A N 1
ATOM 744 C CA . GLU A 1 95 ? 2.927 0.974 19.656 1.00 52.28 95 GLU A CA 1
ATOM 745 C C . GLU A 1 95 ? 3.356 -0.267 18.820 1.00 52.28 95 GLU A C 1
ATOM 747 O O . GLU A 1 95 ? 3.029 -0.414 17.639 1.00 52.28 95 GLU A O 1
ATOM 752 N N . SER A 1 96 ? 3.901 -1.295 19.483 1.00 48.34 96 SER A N 1
ATOM 753 C CA . SER A 1 96 ? 5.345 -1.548 19.654 1.00 48.34 96 SER A CA 1
ATOM 754 C C . SER A 1 96 ? 5.875 -2.889 19.106 1.00 48.34 96 SER A C 1
ATOM 756 O O . SER A 1 96 ? 7.070 -3.144 19.187 1.00 48.34 96 SER A O 1
ATOM 758 N N . ASP A 1 97 ? 5.037 -3.718 18.472 1.00 47.88 97 ASP A N 1
ATOM 759 C CA . ASP A 1 97 ? 5.483 -4.923 17.726 1.00 47.88 97 ASP A CA 1
ATOM 760 C C . ASP A 1 97 ? 4.974 -4.949 16.268 1.00 47.88 97 ASP A C 1
ATOM 762 O O . ASP A 1 97 ? 5.647 -5.420 15.345 1.00 47.88 97 ASP A O 1
ATOM 766 N N . VAL A 1 98 ? 3.805 -4.355 16.011 1.00 49.22 98 VAL A N 1
ATOM 767 C CA . VAL A 1 98 ? 3.321 -4.077 14.644 1.00 49.22 98 VAL A CA 1
ATOM 768 C C . VAL A 1 98 ? 4.068 -2.873 14.039 1.00 49.22 98 VAL A C 1
ATOM 770 O O . VAL A 1 98 ? 4.239 -2.790 12.823 1.00 49.22 98 VAL A O 1
ATOM 773 N N . GLU A 1 99 ? 4.617 -2.010 14.902 1.00 50.47 99 GLU A N 1
ATOM 774 C CA . GLU A 1 99 ? 5.528 -0.901 14.588 1.00 50.47 99 GLU A CA 1
ATOM 775 C C . GLU A 1 99 ? 6.791 -1.308 13.829 1.00 50.47 99 GLU A C 1
ATOM 777 O O . GLU A 1 99 ? 7.353 -0.498 13.100 1.00 50.47 99 GLU A O 1
ATOM 782 N N . VAL A 1 100 ? 7.243 -2.556 13.955 1.00 54.19 100 VAL A N 1
ATOM 783 C CA . VAL A 1 100 ? 8.397 -3.020 13.180 1.00 54.19 100 VAL A CA 1
ATOM 784 C C . VAL A 1 100 ? 7.928 -3.645 11.877 1.00 54.19 100 VAL A C 1
ATOM 786 O O . VAL A 1 100 ? 8.438 -3.317 10.818 1.00 54.19 100 VAL A O 1
ATOM 789 N N . SER A 1 101 ? 6.949 -4.547 11.912 1.00 58.53 101 SER A N 1
ATOM 790 C CA . SER A 1 101 ? 6.627 -5.370 10.739 1.00 58.53 101 SER A CA 1
ATOM 791 C C . SER A 1 101 ? 5.949 -4.593 9.610 1.00 58.53 101 SER A C 1
ATOM 793 O O . SER A 1 101 ? 6.337 -4.754 8.450 1.00 58.53 101 SER A O 1
ATOM 795 N N . LEU A 1 102 ? 4.974 -3.734 9.923 1.00 63.56 102 LEU A N 1
ATOM 796 C CA . LEU A 1 102 ? 4.246 -3.002 8.893 1.00 63.56 102 LEU A CA 1
ATOM 797 C C . LEU A 1 102 ? 5.039 -1.804 8.351 1.00 63.56 102 LEU A C 1
ATOM 799 O O . LEU A 1 102 ? 5.149 -1.710 7.130 1.00 63.56 102 LEU A O 1
ATOM 803 N N . PRO A 1 103 ? 5.624 -0.912 9.171 1.00 65.81 103 PRO A N 1
ATOM 804 C CA . PRO A 1 103 ? 6.492 0.147 8.664 1.00 65.81 103 PRO A CA 1
ATOM 805 C C . PRO A 1 103 ? 7.643 -0.403 7.829 1.00 65.81 103 PRO A C 1
ATOM 807 O O . PRO A 1 103 ? 7.855 0.093 6.733 1.00 65.81 103 PRO A O 1
ATOM 810 N N . LEU A 1 104 ? 8.280 -1.502 8.241 1.00 70.38 104 LEU A N 1
ATOM 811 C CA . LEU A 1 104 ? 9.341 -2.142 7.458 1.00 70.38 104 LEU A CA 1
ATOM 812 C C . LEU A 1 104 ? 8.816 -2.759 6.150 1.00 70.38 104 LEU A C 1
ATOM 814 O O . LEU A 1 104 ? 9.501 -2.724 5.130 1.00 70.38 104 LEU A O 1
ATOM 818 N N . PHE A 1 105 ? 7.602 -3.318 6.137 1.00 69.19 105 PHE A N 1
ATOM 819 C CA . PHE A 1 105 ? 6.954 -3.779 4.904 1.00 69.19 105 PHE A CA 1
ATOM 820 C C . PHE A 1 105 ? 6.619 -2.614 3.959 1.00 69.19 105 PHE A C 1
ATOM 822 O O . PHE A 1 105 ? 6.876 -2.697 2.760 1.00 69.19 105 PHE A O 1
ATOM 829 N N . LEU A 1 106 ? 6.107 -1.508 4.497 1.00 69.50 106 LEU A N 1
ATOM 830 C CA . LEU A 1 106 ? 5.787 -0.293 3.750 1.00 69.50 106 LEU A CA 1
ATOM 831 C C . LEU A 1 106 ? 7.044 0.410 3.229 1.00 69.50 106 LEU A C 1
ATOM 833 O O . LEU A 1 106 ? 7.057 0.846 2.083 1.00 69.50 106 LEU A O 1
ATOM 837 N N . GLU A 1 107 ? 8.101 0.488 4.034 1.00 75.44 107 GLU A N 1
ATOM 838 C CA . GLU A 1 107 ? 9.421 0.980 3.636 1.00 75.44 107 GLU A CA 1
ATOM 839 C C . GLU A 1 107 ? 10.004 0.113 2.527 1.00 75.44 107 GLU A C 1
ATOM 841 O O . GLU A 1 107 ? 10.509 0.644 1.545 1.00 75.44 107 GLU A O 1
ATOM 846 N N . ARG A 1 108 ? 9.878 -1.217 2.622 1.00 78.75 108 ARG A N 1
ATOM 847 C CA . ARG A 1 108 ? 10.296 -2.126 1.546 1.00 78.75 108 ARG A CA 1
ATOM 848 C C . ARG A 1 108 ? 9.519 -1.871 0.263 1.00 78.75 108 ARG A C 1
ATOM 850 O O . ARG A 1 108 ? 10.140 -1.781 -0.789 1.00 78.75 108 ARG A O 1
ATOM 857 N N . LEU A 1 109 ? 8.196 -1.731 0.330 1.00 73.50 109 LEU A N 1
ATOM 858 C CA . LEU A 1 109 ? 7.389 -1.399 -0.847 1.00 73.50 109 LEU A CA 1
ATOM 859 C C . LEU A 1 109 ? 7.809 -0.053 -1.438 1.00 73.50 109 LEU A C 1
ATOM 861 O O . LEU A 1 109 ? 8.048 0.048 -2.635 1.00 73.50 109 LEU A O 1
ATOM 865 N N . GLN A 1 110 ? 7.976 0.971 -0.609 1.00 75.50 110 GLN A N 1
ATOM 866 C CA . GLN A 1 110 ? 8.388 2.289 -1.072 1.00 75.50 110 GLN A CA 1
ATOM 867 C C . GLN A 1 110 ? 9.791 2.266 -1.702 1.00 75.50 110 GLN A C 1
ATOM 869 O O . GLN A 1 110 ? 9.966 2.787 -2.802 1.00 75.50 110 GLN A O 1
ATOM 874 N N . ALA A 1 111 ? 10.751 1.582 -1.077 1.00 79.38 111 ALA A N 1
ATOM 875 C CA . ALA A 1 111 ? 12.109 1.411 -1.587 1.00 79.38 111 ALA A CA 1
ATOM 876 C C . ALA A 1 111 ? 12.147 0.618 -2.901 1.00 79.38 111 ALA A C 1
ATOM 878 O O . ALA A 1 111 ? 12.933 0.941 -3.790 1.00 79.38 111 ALA A O 1
ATOM 879 N N . ILE A 1 112 ? 11.280 -0.388 -3.070 1.00 76.94 112 ILE A N 1
ATOM 880 C CA . ILE A 1 112 ? 11.111 -1.073 -4.360 1.00 76.94 112 ILE A CA 1
ATOM 881 C C . ILE A 1 112 ? 10.621 -0.072 -5.413 1.00 76.94 112 ILE A C 1
ATOM 883 O O . ILE A 1 112 ? 11.140 -0.060 -6.525 1.00 76.94 112 ILE A O 1
ATOM 887 N N . GLY A 1 113 ? 9.677 0.806 -5.066 1.00 74.69 113 GLY A N 1
ATOM 888 C CA . GLY A 1 113 ? 9.112 1.786 -5.995 1.00 74.69 113 GLY A CA 1
ATOM 889 C C . GLY A 1 113 ? 10.146 2.817 -6.432 1.00 74.69 113 GLY A C 1
ATOM 890 O O . GLY A 1 113 ? 10.299 3.079 -7.621 1.00 74.69 113 GLY A O 1
ATOM 891 N N . GLU A 1 114 ? 10.905 3.345 -5.475 1.00 82.88 114 GLU A N 1
ATOM 892 C CA . GLU A 1 114 ? 12.014 4.277 -5.704 1.00 82.88 114 GLU A CA 1
ATOM 893 C C . GLU A 1 114 ? 13.169 3.621 -6.477 1.00 82.88 114 GLU A C 1
ATOM 895 O O . GLU A 1 114 ? 13.758 4.235 -7.370 1.00 82.88 114 GLU A O 1
ATOM 900 N N . GLY A 1 115 ? 13.471 2.352 -6.190 1.00 80.88 115 GLY A N 1
ATOM 901 C CA . GLY A 1 115 ? 14.469 1.573 -6.917 1.00 80.88 115 GLY A CA 1
ATOM 902 C C . GLY A 1 115 ? 14.071 1.338 -8.373 1.00 80.88 115 GLY A C 1
ATOM 903 O O . GLY A 1 115 ? 14.886 1.530 -9.278 1.00 80.88 115 GLY A O 1
ATOM 904 N N . MET A 1 116 ? 12.806 0.985 -8.614 1.00 77.62 116 MET A N 1
ATOM 905 C CA . MET A 1 116 ? 12.260 0.849 -9.964 1.00 77.62 116 MET A CA 1
ATOM 906 C C . MET A 1 116 ? 12.284 2.181 -10.713 1.00 77.62 116 MET A C 1
ATOM 908 O O . MET A 1 116 ? 12.695 2.211 -11.869 1.00 77.62 116 MET A O 1
ATOM 912 N N . GLU A 1 117 ? 11.919 3.282 -10.056 1.00 81.31 117 GLU A N 1
ATOM 913 C CA . GLU A 1 117 ? 11.962 4.627 -10.633 1.00 81.31 117 GLU A CA 1
ATOM 914 C C . GLU A 1 117 ? 13.396 5.049 -10.998 1.00 81.31 117 GLU A C 1
ATOM 916 O O . GLU A 1 117 ? 13.657 5.512 -12.106 1.00 81.31 117 GLU A O 1
ATOM 921 N N . THR A 1 118 ? 14.358 4.808 -10.108 1.00 83.81 118 THR A N 1
ATOM 922 C CA . THR A 1 118 ? 15.775 5.118 -10.346 1.00 83.81 118 THR A CA 1
ATOM 923 C C . THR A 1 118 ? 16.336 4.304 -11.510 1.00 83.81 118 THR A C 1
ATOM 925 O O . THR A 1 118 ? 17.023 4.840 -12.384 1.00 83.81 118 THR A O 1
ATOM 928 N N . HIS A 1 119 ? 16.028 3.004 -11.559 1.00 79.00 119 HIS A N 1
ATOM 929 C CA . HIS A 1 119 ? 16.443 2.142 -12.660 1.00 79.00 119 HIS A CA 1
ATOM 930 C C . HIS A 1 119 ? 15.842 2.604 -13.993 1.00 79.00 119 HIS A C 1
ATOM 932 O O . HIS A 1 119 ? 16.548 2.665 -15.005 1.00 79.00 119 HIS A O 1
ATOM 938 N N . LEU A 1 120 ? 14.568 2.993 -13.977 1.00 75.06 120 LEU A N 1
ATOM 939 C CA . LEU A 1 120 ? 13.854 3.521 -15.129 1.00 75.06 120 LEU A CA 1
ATOM 940 C C . LEU A 1 120 ? 14.527 4.789 -15.674 1.00 75.06 120 LEU A C 1
ATOM 942 O O . LEU A 1 120 ? 14.910 4.815 -16.843 1.00 75.06 120 LEU A O 1
ATOM 946 N N . TYR A 1 121 ? 14.754 5.797 -14.825 1.00 81.00 121 TYR A N 1
ATOM 947 C CA . TYR A 1 121 ? 15.431 7.032 -15.231 1.00 81.00 121 TYR A CA 1
ATOM 948 C C . TYR A 1 121 ? 16.843 6.764 -15.756 1.00 81.00 121 TYR A C 1
ATOM 950 O O . TYR A 1 121 ? 17.209 7.272 -16.812 1.00 81.00 121 TYR A O 1
ATOM 958 N N . SER A 1 122 ? 17.611 5.892 -15.091 1.00 81.81 122 SER A N 1
ATOM 959 C CA . SER A 1 122 ? 18.960 5.530 -15.548 1.00 81.81 122 SER A CA 1
ATOM 960 C C . SER A 1 122 ? 18.972 4.868 -16.932 1.00 81.81 122 SER A C 1
ATOM 962 O O . SER A 1 122 ? 19.925 5.032 -17.694 1.00 81.81 122 SER A O 1
ATOM 964 N N . THR A 1 123 ? 17.916 4.123 -17.267 1.00 78.00 123 THR A N 1
ATOM 965 C CA . THR A 1 123 ? 17.784 3.439 -18.557 1.00 78.00 123 THR A CA 1
ATOM 966 C C . THR A 1 123 ? 17.431 4.433 -19.658 1.00 78.00 123 THR A C 1
ATOM 968 O O . THR A 1 123 ? 18.047 4.391 -20.720 1.00 78.00 123 THR A O 1
ATOM 971 N N . VAL A 1 124 ? 16.515 5.369 -19.390 1.00 75.75 124 VAL A N 1
ATOM 972 C CA . VAL A 1 124 ? 16.164 6.445 -20.330 1.00 75.75 124 VAL A CA 1
ATOM 973 C C . VAL A 1 124 ? 17.371 7.329 -20.634 1.00 75.75 124 VAL A C 1
ATOM 975 O O . VAL A 1 124 ? 17.708 7.493 -21.801 1.00 75.75 124 VAL A O 1
ATOM 978 N N . SER A 1 125 ? 18.099 7.802 -19.617 1.00 75.06 125 SER A N 1
ATOM 979 C CA . SER A 1 125 ? 19.278 8.654 -19.838 1.00 75.06 125 SER A CA 1
ATOM 980 C C . SER A 1 125 ? 20.357 7.962 -20.682 1.00 75.06 125 SER A C 1
ATOM 982 O O . SER A 1 125 ? 20.954 8.575 -21.559 1.00 75.06 125 SER A O 1
ATOM 984 N N . ARG A 1 126 ? 20.569 6.653 -20.490 1.00 77.56 126 ARG A N 1
ATOM 985 C CA . ARG A 1 126 ? 21.513 5.869 -21.309 1.00 77.56 126 ARG A CA 1
ATOM 986 C C . ARG A 1 126 ? 21.053 5.660 -22.752 1.00 77.56 126 ARG A C 1
ATOM 988 O O . ARG A 1 126 ? 21.895 5.446 -23.623 1.00 77.56 126 ARG A O 1
ATOM 995 N N . LEU A 1 127 ? 19.744 5.646 -23.001 1.00 71.06 127 LEU A N 1
ATOM 996 C CA . LEU A 1 127 ? 19.185 5.563 -24.351 1.00 71.06 127 LEU A CA 1
ATOM 997 C C . LEU A 1 127 ? 19.294 6.909 -25.081 1.00 71.06 127 LEU A C 1
ATOM 999 O O . LEU A 1 127 ? 19.537 6.906 -26.282 1.00 71.06 127 LEU A O 1
ATOM 1003 N N . GLU A 1 128 ? 19.187 8.031 -24.366 1.00 67.31 128 GLU A N 1
ATOM 1004 C CA . GLU A 1 128 ? 19.351 9.387 -24.916 1.00 67.31 128 GLU A CA 1
ATOM 1005 C C . GLU A 1 128 ? 20.819 9.747 -25.227 1.00 67.31 128 GLU A C 1
ATOM 1007 O O . GLU A 1 128 ? 21.081 10.557 -26.113 1.00 67.31 128 GLU A O 1
ATOM 1012 N N . GLU A 1 129 ? 21.789 9.128 -24.545 1.00 61.84 129 GLU A N 1
ATOM 1013 C CA . GLU A 1 129 ? 23.233 9.334 -24.771 1.00 61.84 129 GLU A CA 1
ATOM 1014 C C . GLU A 1 129 ? 23.826 8.504 -25.930 1.00 61.84 129 GLU A C 1
ATOM 1016 O O . GLU A 1 129 ? 25.001 8.673 -26.274 1.00 61.84 129 GLU A O 1
ATOM 1021 N N . ARG A 1 130 ? 23.056 7.595 -26.546 1.00 47.25 130 ARG A N 1
ATOM 1022 C CA . ARG A 1 130 ? 23.508 6.842 -27.728 1.00 47.25 130 ARG A CA 1
ATOM 1023 C C . ARG A 1 130 ? 23.253 7.665 -29.007 1.00 47.25 130 ARG A C 1
ATOM 1025 O O . ARG A 1 130 ? 22.093 7.971 -29.264 1.00 47.25 130 ARG A O 1
ATOM 1032 N N . PRO A 1 131 ? 24.296 8.019 -29.790 1.00 48.69 131 PRO A N 1
ATOM 1033 C CA . PRO A 1 131 ? 24.148 8.758 -31.047 1.00 48.69 131 PRO A CA 1
ATOM 1034 C C . PRO A 1 131 ? 23.444 7.952 -32.145 1.00 48.69 131 PRO A C 1
ATOM 1036 O O . PRO A 1 131 ? 23.539 6.701 -32.125 1.00 48.69 131 PRO A O 1
#